Protein AF-A0AAD6K992-F1 (afdb_monomer_lite)

Structure (mmCIF, N/CA/C/O backbone):
data_AF-A0AAD6K992-F1
#
_entry.id   AF-A0AAD6K992-F1
#
loop_
_atom_site.group_PDB
_atom_site.id
_atom_site.type_symbol
_atom_site.label_atom_id
_atom_site.label_alt_id
_atom_site.label_comp_id
_atom_site.label_asym_id
_atom_site.label_entity_id
_atom_site.label_seq_id
_atom_site.pdbx_PDB_ins_code
_atom_site.Cartn_x
_atom_site.Cartn_y
_atom_site.Cartn_z
_atom_site.occupancy
_atom_site.B_iso_or_equiv
_atom_site.auth_seq_id
_atom_site.auth_comp_id
_atom_site.auth_asym_id
_atom_site.auth_atom_id
_atom_site.pdbx_PDB_model_num
ATOM 1 N N . MET A 1 1 ? 69.491 -9.959 -9.663 1.00 50.41 1 MET A N 1
ATOM 2 C CA . MET A 1 1 ? 68.604 -8.816 -9.347 1.00 50.41 1 MET A CA 1
ATOM 3 C C . MET A 1 1 ? 67.635 -8.615 -10.503 1.00 50.41 1 MET A C 1
ATOM 5 O O . MET A 1 1 ? 68.065 -8.802 -11.631 1.00 50.41 1 MET A O 1
ATOM 9 N N . MET A 1 2 ? 66.405 -8.192 -10.169 1.00 41.72 2 MET A N 1
ATOM 10 C CA . MET A 1 2 ? 65.235 -7.843 -11.011 1.00 41.72 2 MET A CA 1
ATOM 11 C C . MET A 1 2 ? 64.455 -9.055 -11.570 1.00 41.72 2 MET A C 1
ATOM 13 O O . MET A 1 2 ? 64.985 -9.775 -12.403 1.00 41.72 2 MET A O 1
ATOM 17 N N . MET A 1 3 ? 63.326 -9.492 -10.986 1.00 50.16 3 MET A N 1
ATOM 18 C CA . MET A 1 3 ? 61.973 -8.890 -10.840 1.00 50.16 3 MET A CA 1
ATOM 19 C C . MET A 1 3 ? 61.161 -8.872 -12.139 1.00 50.16 3 MET A C 1
ATOM 21 O O . MET A 1 3 ? 61.558 -8.231 -13.104 1.00 50.16 3 MET A O 1
ATOM 25 N N . GLY A 1 4 ? 59.987 -9.506 -12.102 1.00 42.75 4 GLY A N 1
ATOM 26 C CA . GLY A 1 4 ? 58.963 -9.393 -13.141 1.00 42.75 4 GLY A CA 1
ATOM 27 C C . GLY A 1 4 ? 58.059 -10.618 -13.204 1.00 42.75 4 GLY A C 1
ATOM 28 O O . GLY A 1 4 ? 58.056 -11.316 -14.205 1.00 42.75 4 GLY A O 1
ATOM 29 N N . GLY A 1 5 ? 57.365 -10.940 -12.107 1.00 49.34 5 GLY A N 1
ATOM 30 C CA . GLY A 1 5 ? 56.323 -11.964 -12.121 1.00 49.34 5 GLY A CA 1
ATOM 31 C C . GLY A 1 5 ? 55.104 -11.414 -12.847 1.00 49.34 5 GLY A C 1
ATOM 32 O O . GLY A 1 5 ? 54.463 -10.493 -12.341 1.00 49.34 5 GLY A O 1
ATOM 33 N N . ASP A 1 6 ? 54.824 -11.958 -14.027 1.00 46.03 6 ASP A N 1
ATOM 34 C CA . ASP A 1 6 ? 53.682 -11.574 -14.841 1.00 46.03 6 ASP A CA 1
ATOM 35 C C . ASP A 1 6 ? 52.377 -11.775 -14.068 1.00 46.03 6 ASP A C 1
ATOM 37 O O . ASP A 1 6 ? 51.971 -12.874 -13.680 1.00 46.03 6 ASP A O 1
ATOM 41 N N . THR A 1 7 ? 51.725 -10.644 -13.839 1.00 51.28 7 THR A N 1
ATOM 42 C CA . THR A 1 7 ? 50.360 -10.490 -13.365 1.00 51.28 7 THR A CA 1
ATOM 43 C C . THR A 1 7 ? 49.394 -11.205 -14.305 1.00 51.28 7 THR A C 1
ATOM 45 O O . THR A 1 7 ? 48.874 -10.615 -15.247 1.00 51.28 7 THR A O 1
ATOM 48 N N . ALA A 1 8 ? 49.111 -12.471 -14.024 1.00 46.59 8 ALA A N 1
ATOM 49 C CA . ALA A 1 8 ? 47.975 -13.187 -14.590 1.00 46.59 8 ALA A CA 1
ATOM 50 C C . ALA A 1 8 ? 47.007 -13.576 -13.465 1.00 46.59 8 ALA A C 1
ATOM 52 O O . ALA A 1 8 ? 46.683 -14.744 -13.263 1.00 46.59 8 ALA A O 1
ATOM 53 N N . MET A 1 9 ? 46.531 -12.576 -12.713 1.00 50.25 9 MET A N 1
ATOM 54 C CA . MET A 1 9 ? 45.246 -12.701 -12.026 1.00 50.25 9 MET A CA 1
ATOM 55 C C . MET A 1 9 ? 44.207 -12.849 -13.128 1.00 50.25 9 MET A C 1
ATOM 57 O O . MET A 1 9 ? 43.797 -11.861 -13.736 1.00 50.25 9 MET A O 1
ATOM 61 N N . ALA A 1 10 ? 43.864 -14.099 -13.440 1.00 54.16 10 ALA A N 1
ATOM 62 C CA . ALA A 1 10 ? 42.754 -14.438 -14.302 1.00 54.16 10 ALA A CA 1
ATOM 63 C C . ALA A 1 10 ? 41.562 -13.607 -13.835 1.00 54.16 10 ALA A C 1
ATOM 65 O O . ALA A 1 10 ? 41.021 -13.832 -12.752 1.00 54.16 10 ALA A O 1
ATOM 66 N N . ALA A 1 11 ? 41.217 -12.594 -14.627 1.00 58.94 11 ALA A N 1
ATOM 67 C CA . ALA A 1 11 ? 40.012 -11.822 -14.449 1.00 58.94 11 ALA A CA 1
ATOM 68 C C . ALA A 1 11 ? 38.863 -12.815 -14.613 1.00 58.94 11 ALA A C 1
ATOM 70 O O . ALA A 1 11 ? 38.434 -13.103 -15.732 1.00 58.94 11 ALA A O 1
ATOM 71 N N . ALA A 1 12 ? 38.440 -13.415 -13.498 1.00 63.72 12 ALA A N 1
ATOM 72 C CA . ALA A 1 12 ? 37.237 -14.209 -13.420 1.00 63.72 12 ALA A CA 1
ATOM 73 C C . ALA A 1 12 ? 36.145 -13.323 -14.006 1.00 63.72 12 ALA A C 1
ATOM 75 O O . ALA A 1 12 ? 35.847 -12.255 -13.468 1.00 63.72 12 ALA A O 1
ATOM 76 N N . ARG A 1 13 ? 35.659 -13.697 -15.190 1.00 64.62 13 ARG A N 1
ATOM 77 C CA . ARG A 1 13 ? 34.607 -12.973 -15.887 1.00 64.62 13 ARG A CA 1
ATOM 78 C C . ARG A 1 13 ? 33.409 -12.977 -14.948 1.00 64.62 13 ARG A C 1
ATOM 80 O O . ARG A 1 13 ? 32.782 -14.009 -14.749 1.00 64.62 13 ARG A O 1
ATOM 87 N N . ILE A 1 14 ? 33.171 -11.852 -14.282 1.00 71.81 14 ILE A N 1
ATOM 88 C CA . ILE A 1 14 ? 31.986 -11.677 -13.456 1.00 71.81 14 ILE A CA 1
ATOM 89 C C . ILE A 1 14 ? 30.831 -11.587 -14.448 1.00 71.81 14 ILE A C 1
ATOM 91 O O . ILE A 1 14 ? 30.632 -10.535 -15.058 1.00 71.81 14 ILE A O 1
ATOM 95 N N . ASP A 1 15 ? 30.100 -12.685 -14.627 1.00 70.19 15 ASP A N 1
ATOM 96 C CA . ASP A 1 15 ? 28.838 -12.703 -15.366 1.00 70.19 15 ASP A CA 1
ATOM 97 C C . ASP A 1 15 ? 27.805 -11.899 -14.571 1.00 70.19 15 ASP A C 1
ATOM 99 O O . ASP A 1 15 ? 27.039 -12.418 -13.754 1.00 70.19 15 ASP A O 1
ATOM 103 N N . ARG A 1 16 ? 27.826 -10.579 -14.765 1.00 72.94 16 ARG A N 1
ATOM 104 C CA . ARG A 1 16 ? 26.815 -9.679 -14.219 1.00 72.94 16 ARG A CA 1
ATOM 105 C C . ARG A 1 16 ? 25.514 -9.938 -14.969 1.00 72.94 16 ARG A C 1
ATOM 107 O O . ARG A 1 16 ? 25.375 -9.535 -16.120 1.00 72.94 16 ARG A O 1
ATOM 114 N N . LYS A 1 17 ? 24.557 -10.599 -14.318 1.00 73.31 17 LYS A N 1
ATOM 115 C CA . LYS A 1 17 ? 23.172 -10.624 -14.797 1.00 73.31 17 LYS A CA 1
ATOM 116 C C . LYS A 1 17 ? 22.556 -9.238 -14.570 1.00 73.31 17 LYS A C 1
ATOM 118 O O . LYS A 1 17 ? 22.726 -8.695 -13.477 1.00 73.31 17 LYS A O 1
ATOM 123 N N . PRO A 1 18 ? 21.881 -8.640 -15.563 1.00 66.69 18 PRO A N 1
ATOM 124 C CA . PRO A 1 18 ? 21.201 -7.369 -15.365 1.00 66.69 18 PRO A CA 1
ATOM 125 C C . PRO A 1 18 ? 20.019 -7.575 -14.404 1.00 66.69 18 PRO A C 1
ATOM 127 O O . PRO A 1 18 ? 19.142 -8.394 -14.667 1.00 66.69 18 PRO A O 1
ATOM 130 N N . SER A 1 19 ? 19.986 -6.843 -13.286 1.00 72.38 19 SER A N 1
ATOM 131 C CA . SER A 1 19 ? 18.930 -7.001 -12.269 1.00 72.38 19 SER A CA 1
ATOM 132 C C . SER A 1 19 ? 17.520 -6.704 -12.798 1.00 72.38 19 SER A C 1
ATOM 134 O O . SER A 1 19 ? 16.546 -7.251 -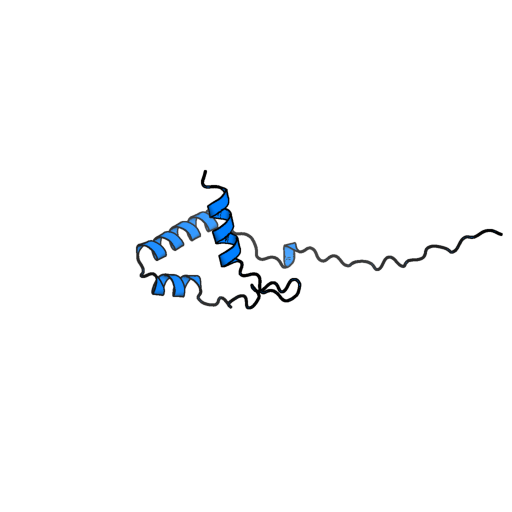12.294 1.00 72.38 19 SER A O 1
ATOM 136 N N . ILE A 1 20 ? 17.410 -5.918 -13.874 1.00 72.44 20 ILE A N 1
ATOM 137 C CA . ILE A 1 20 ? 16.137 -5.464 -14.453 1.00 72.44 20 ILE A CA 1
ATOM 138 C C . ILE A 1 20 ? 15.193 -6.594 -14.902 1.00 72.44 20 ILE A C 1
ATOM 140 O O . ILE A 1 20 ? 13.985 -6.390 -14.944 1.00 72.44 20 ILE A O 1
ATOM 144 N N . GLU A 1 21 ? 15.710 -7.778 -15.248 1.00 76.50 21 GLU A N 1
ATOM 145 C CA . GLU A 1 21 ? 14.872 -8.910 -15.684 1.00 76.50 21 GLU A CA 1
ATOM 146 C C . GLU A 1 21 ? 14.255 -9.687 -14.513 1.00 76.50 21 GLU A C 1
ATOM 148 O O . GLU A 1 21 ? 13.273 -10.405 -14.700 1.00 76.50 21 GLU A O 1
ATOM 153 N N . PHE A 1 22 ? 14.818 -9.543 -13.311 1.00 71.50 22 PHE A N 1
ATOM 154 C CA . PHE A 1 22 ? 14.418 -10.291 -12.115 1.00 71.50 22 PHE A CA 1
ATOM 155 C C . PHE A 1 22 ? 13.768 -9.412 -11.043 1.00 71.50 22 PHE A C 1
ATOM 157 O O . PHE A 1 22 ? 13.210 -9.935 -10.079 1.00 71.50 22 PHE A O 1
ATOM 164 N N . GLU A 1 23 ? 13.830 -8.090 -11.194 1.00 77.62 23 GLU A N 1
ATOM 165 C CA . GLU A 1 23 ? 13.179 -7.154 -10.287 1.00 77.62 23 GLU A CA 1
ATOM 166 C C . GLU A 1 23 ? 11.663 -7.091 -10.543 1.00 77.62 23 GLU A C 1
ATOM 168 O O . GLU A 1 23 ? 11.211 -7.106 -11.695 1.00 77.62 23 GLU A O 1
ATOM 173 N N . PRO A 1 24 ? 10.844 -6.989 -9.483 1.00 71.69 24 PRO A N 1
ATOM 174 C CA . PRO A 1 24 ? 9.429 -6.703 -9.646 1.00 71.69 24 PRO A CA 1
ATOM 175 C C . PRO A 1 24 ? 9.276 -5.348 -10.341 1.00 71.69 24 PRO A C 1
ATOM 177 O O . PRO A 1 24 ? 9.842 -4.344 -9.907 1.00 71.69 24 PRO A O 1
ATOM 180 N N . ARG A 1 25 ? 8.506 -5.311 -11.436 1.00 77.88 25 ARG A N 1
ATOM 181 C CA . ARG A 1 25 ? 8.240 -4.054 -12.142 1.00 77.88 25 ARG A CA 1
ATOM 182 C C . ARG A 1 25 ? 7.592 -3.059 -11.187 1.00 77.88 25 ARG A C 1
ATOM 184 O O . ARG A 1 25 ? 6.584 -3.362 -10.552 1.00 77.88 25 ARG A O 1
ATOM 191 N N . THR A 1 26 ? 8.153 -1.859 -11.135 1.00 82.69 26 THR A N 1
ATOM 192 C CA . THR A 1 26 ? 7.543 -0.725 -10.450 1.00 82.69 26 THR A CA 1
ATOM 193 C C . THR A 1 26 ? 6.199 -0.379 -11.087 1.00 82.69 26 THR A C 1
ATOM 195 O O . THR A 1 26 ? 6.025 -0.453 -12.305 1.00 82.69 26 THR A O 1
ATOM 198 N N . LEU A 1 27 ? 5.234 -0.014 -10.244 1.00 89.56 27 LEU A N 1
ATOM 199 C CA . LEU A 1 27 ? 3.917 0.443 -10.681 1.00 89.56 27 LEU A CA 1
ATOM 200 C C . LEU A 1 27 ? 4.036 1.755 -11.472 1.00 89.56 27 LEU A C 1
ATOM 202 O O . LEU A 1 27 ? 4.867 2.610 -11.155 1.00 89.56 27 LEU A O 1
ATOM 206 N N . THR A 1 28 ? 3.183 1.942 -12.480 1.00 93.69 28 THR A N 1
ATOM 207 C CA . THR A 1 28 ? 3.025 3.239 -13.157 1.00 93.69 28 THR A CA 1
ATOM 208 C C . THR A 1 28 ? 2.355 4.254 -12.226 1.00 93.69 28 THR A C 1
ATOM 210 O O . THR A 1 28 ? 1.724 3.886 -11.235 1.00 93.69 28 THR A O 1
ATOM 213 N N . MET A 1 29 ? 2.431 5.547 -12.558 1.00 94.06 29 MET A N 1
ATOM 214 C CA . MET A 1 29 ? 1.794 6.596 -11.749 1.00 94.06 29 MET A CA 1
ATOM 215 C C . MET A 1 29 ? 0.282 6.374 -11.581 1.00 94.06 29 MET A C 1
ATOM 217 O O . MET A 1 29 ? -0.250 6.527 -10.485 1.00 94.06 29 MET A O 1
ATOM 221 N N . ASP A 1 30 ? -0.415 5.957 -12.637 1.00 96.38 30 ASP A N 1
ATOM 222 C CA . ASP A 1 30 ? -1.856 5.683 -12.575 1.00 96.38 30 ASP A CA 1
ATOM 223 C C . ASP A 1 30 ? -2.173 4.490 -11.669 1.00 96.38 30 ASP A C 1
ATOM 225 O O . ASP A 1 30 ? -3.134 4.527 -10.904 1.00 96.38 30 ASP A O 1
ATOM 229 N N . GLN A 1 31 ? -1.330 3.454 -11.692 1.00 95.75 31 GLN A N 1
ATOM 230 C CA . GLN A 1 31 ? -1.469 2.303 -10.801 1.00 95.75 31 GLN A CA 1
ATOM 231 C C . GLN A 1 31 ? -1.214 2.682 -9.341 1.00 95.75 31 GLN A C 1
ATOM 233 O O . GLN A 1 31 ? -1.926 2.204 -8.461 1.00 95.75 31 GLN A O 1
ATOM 238 N N . ILE A 1 32 ? -0.243 3.564 -9.079 1.00 95.69 32 ILE A N 1
ATOM 239 C CA . ILE A 1 32 ? 0.021 4.091 -7.733 1.00 95.69 32 ILE A CA 1
ATOM 240 C C . ILE A 1 32 ? -1.190 4.878 -7.228 1.00 95.69 32 ILE A C 1
ATOM 242 O O . ILE A 1 32 ? -1.649 4.642 -6.111 1.00 95.69 32 ILE A O 1
ATOM 246 N N . GLN A 1 33 ? -1.733 5.783 -8.046 1.00 97.25 33 GLN A N 1
ATOM 247 C CA . GLN A 1 33 ? -2.917 6.565 -7.683 1.00 97.25 33 GLN A CA 1
ATOM 248 C C . GLN A 1 33 ? -4.121 5.659 -7.420 1.00 97.25 33 GLN A C 1
ATOM 250 O O . GLN A 1 33 ? -4.788 5.798 -6.398 1.00 97.25 33 GLN A O 1
ATOM 255 N N . PHE A 1 34 ? -4.358 4.676 -8.287 1.00 97.25 34 PHE A N 1
ATOM 256 C CA . PHE A 1 34 ? -5.434 3.712 -8.094 1.00 97.25 34 PHE A CA 1
ATOM 257 C C . PHE A 1 34 ? -5.265 2.902 -6.799 1.00 97.25 34 PHE A C 1
ATOM 259 O O . PHE A 1 34 ? -6.199 2.803 -6.003 1.00 97.25 34 PHE A O 1
ATOM 266 N N . ALA A 1 35 ? -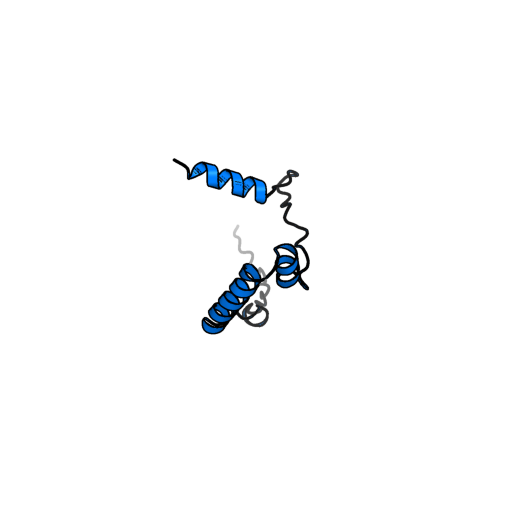4.068 2.361 -6.551 1.00 95.94 35 ALA A N 1
ATOM 267 C CA . ALA A 1 35 ? -3.769 1.604 -5.337 1.00 95.94 35 ALA A CA 1
ATOM 268 C C . ALA A 1 35 ? -3.950 2.459 -4.075 1.00 95.94 35 ALA A C 1
ATOM 270 O O . ALA A 1 35 ? -4.482 1.976 -3.074 1.00 95.94 35 ALA A O 1
ATOM 271 N N . ARG A 1 36 ? -3.571 3.742 -4.134 1.00 97.31 36 ARG A N 1
ATOM 272 C CA . ARG A 1 36 ? -3.774 4.706 -3.048 1.00 97.31 36 ARG A CA 1
ATOM 273 C C . ARG A 1 36 ? -5.254 4.878 -2.713 1.00 97.31 36 ARG A C 1
ATOM 275 O O . ARG A 1 36 ? -5.617 4.772 -1.544 1.00 97.31 36 ARG A O 1
ATOM 282 N N . GLU A 1 37 ? -6.100 5.134 -3.708 1.00 98.38 37 GLU A N 1
ATOM 283 C CA . GLU A 1 37 ? -7.537 5.327 -3.472 1.00 98.38 37 GLU A CA 1
ATOM 284 C C . GLU A 1 37 ? -8.201 4.050 -2.939 1.00 98.38 37 GLU A C 1
ATOM 286 O O . GLU A 1 37 ? -9.006 4.105 -2.007 1.00 98.38 37 GLU A O 1
ATOM 291 N N . ALA A 1 38 ? -7.801 2.883 -3.452 1.00 97.50 38 ALA A N 1
ATOM 292 C CA . ALA A 1 38 ? -8.267 1.599 -2.936 1.00 97.50 38 ALA A CA 1
ATOM 293 C C . ALA A 1 38 ? -7.846 1.376 -1.471 1.00 97.50 38 ALA A C 1
ATOM 295 O O . ALA A 1 38 ? -8.663 0.957 -0.647 1.00 97.50 38 ALA A O 1
ATOM 296 N N . ALA A 1 39 ? -6.600 1.705 -1.120 1.00 97.56 39 ALA A N 1
ATOM 297 C CA . ALA A 1 39 ? -6.111 1.594 0.250 1.00 97.56 39 ALA A CA 1
ATOM 298 C C . ALA A 1 39 ? -6.864 2.538 1.203 1.00 97.56 39 ALA A C 1
ATOM 300 O O . ALA A 1 39 ? -7.291 2.115 2.279 1.00 97.56 39 ALA A O 1
ATOM 301 N N . LEU A 1 40 ? -7.097 3.790 0.792 1.00 98.06 40 LEU A N 1
ATOM 302 C CA . LEU A 1 40 ? -7.887 4.750 1.568 1.00 98.06 40 LEU A CA 1
ATOM 303 C C . LEU A 1 40 ? -9.320 4.268 1.787 1.00 98.06 40 LEU A C 1
ATOM 305 O O . LEU A 1 40 ? -9.849 4.402 2.890 1.00 98.06 40 LEU A O 1
ATOM 309 N N . TYR A 1 41 ? -9.944 3.678 0.769 1.00 98.12 41 TYR A N 1
ATOM 310 C CA . TYR A 1 41 ? -11.281 3.112 0.904 1.00 98.12 41 TYR A CA 1
ATOM 311 C C . TYR A 1 41 ? -11.330 2.015 1.977 1.00 98.12 41 TYR A C 1
ATOM 313 O O . TYR A 1 41 ? -12.219 2.033 2.830 1.00 98.12 41 TYR A O 1
ATOM 321 N N . VAL A 1 42 ? -10.368 1.087 1.985 1.00 97.94 42 VAL A N 1
ATOM 322 C CA . VAL A 1 42 ? -10.296 0.026 3.005 1.00 97.94 42 VAL A CA 1
ATOM 323 C C . VAL A 1 42 ? -10.114 0.626 4.399 1.00 97.94 42 VAL A C 1
ATOM 325 O O . VAL A 1 42 ? -10.886 0.299 5.299 1.00 97.94 42 VAL A O 1
ATOM 328 N N . MET A 1 43 ? -9.163 1.549 4.561 1.00 96.19 43 MET A N 1
ATOM 329 C CA . MET A 1 43 ? -8.866 2.186 5.851 1.00 96.19 43 MET A CA 1
ATOM 330 C C . MET A 1 43 ? -10.051 2.975 6.421 1.00 96.19 43 MET A C 1
ATOM 332 O O . MET A 1 43 ? -10.245 2.995 7.632 1.00 96.19 43 MET A O 1
ATOM 336 N N . ASN A 1 44 ? -10.853 3.604 5.560 1.00 97.38 44 ASN A N 1
ATOM 337 C CA . ASN A 1 44 ? -11.989 4.422 5.987 1.00 97.38 44 ASN A CA 1
ATOM 338 C C . ASN A 1 44 ? -13.279 3.619 6.210 1.00 97.38 44 ASN A C 1
ATOM 340 O O . ASN A 1 44 ? -14.182 4.105 6.889 1.00 97.38 44 ASN A O 1
ATOM 344 N N . THR A 1 45 ? -13.411 2.427 5.616 1.00 97.75 45 THR A N 1
ATOM 345 C CA . THR A 1 45 ? -14.669 1.653 5.648 1.00 97.75 45 THR A CA 1
ATOM 346 C C . THR A 1 45 ? -14.604 0.378 6.477 1.00 97.75 45 THR A C 1
ATOM 348 O O . THR A 1 45 ? -15.652 -0.180 6.809 1.00 97.75 45 THR A O 1
ATOM 351 N N . ARG A 1 46 ? -13.407 -0.120 6.799 1.00 96.75 46 ARG A N 1
ATOM 352 C CA . ARG A 1 46 ? -13.211 -1.379 7.527 1.00 96.75 46 ARG A CA 1
ATOM 353 C C . ARG A 1 46 ? -12.671 -1.127 8.929 1.00 96.75 46 ARG A C 1
ATOM 355 O O . ARG A 1 46 ? -12.062 -0.101 9.204 1.00 96.75 46 ARG A O 1
ATOM 362 N N . SER A 1 47 ? -12.896 -2.090 9.823 1.00 97.81 47 SER A N 1
ATOM 363 C CA . SER A 1 47 ? -12.208 -2.110 11.112 1.00 97.81 47 SER A CA 1
ATOM 364 C C . SER A 1 47 ? -10.709 -2.331 10.905 1.00 97.81 47 SER A C 1
ATOM 366 O O . SER A 1 47 ? -10.285 -2.886 9.889 1.00 97.81 47 SER A O 1
ATOM 368 N N . MET A 1 48 ? -9.907 -1.938 11.895 1.00 95.44 48 MET A N 1
ATOM 369 C CA . MET A 1 48 ? -8.453 -2.104 11.852 1.00 95.44 48 MET A CA 1
ATOM 370 C C . MET A 1 48 ? -8.042 -3.564 11.607 1.00 95.44 48 MET A C 1
ATOM 372 O O . MET A 1 48 ? -7.211 -3.825 10.748 1.00 95.44 48 MET A O 1
ATOM 376 N N . GLU A 1 49 ? -8.664 -4.520 12.299 1.00 97.00 49 GLU A N 1
ATOM 377 C CA . GLU A 1 49 ? -8.388 -5.957 12.145 1.00 97.00 49 GLU A CA 1
ATOM 378 C C . GLU A 1 49 ? -8.665 -6.454 10.719 1.00 97.00 49 GLU A C 1
ATOM 380 O O . GLU A 1 49 ? -7.847 -7.157 10.127 1.00 97.00 49 GLU A O 1
ATOM 385 N N . ALA A 1 50 ? -9.797 -6.046 10.136 1.00 94.88 50 ALA A N 1
ATOM 386 C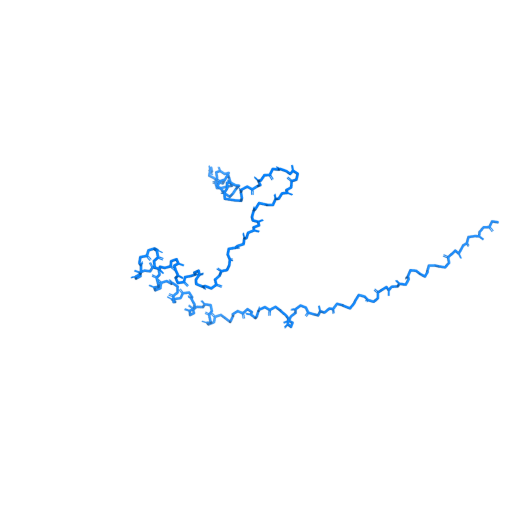 CA . ALA A 1 50 ? -10.155 -6.419 8.772 1.00 94.88 50 ALA A CA 1
ATOM 387 C C . ALA A 1 50 ? -9.222 -5.765 7.742 1.00 94.88 50 ALA A C 1
ATOM 389 O O . ALA A 1 50 ? -8.822 -6.414 6.778 1.00 94.88 50 ALA A O 1
ATOM 390 N N . ALA A 1 51 ? -8.844 -4.501 7.951 1.00 97.44 51 ALA A N 1
ATOM 391 C CA . ALA A 1 51 ? -7.878 -3.815 7.099 1.00 97.44 51 ALA A CA 1
ATOM 392 C C . ALA A 1 51 ? -6.500 -4.494 7.150 1.00 97.44 51 ALA A C 1
ATOM 394 O O . ALA A 1 51 ? -5.908 -4.749 6.104 1.00 97.44 51 ALA A O 1
ATOM 395 N N . LEU A 1 52 ? -6.020 -4.852 8.346 1.00 96.44 52 LEU A N 1
ATOM 396 C CA . LEU A 1 52 ? -4.772 -5.598 8.522 1.00 96.44 52 LEU A CA 1
ATOM 397 C C . LEU A 1 52 ? -4.808 -6.922 7.762 1.00 96.44 52 LEU A C 1
ATOM 399 O O . LEU A 1 52 ? -3.869 -7.212 7.023 1.00 96.44 52 LEU A O 1
ATOM 403 N N . SER A 1 53 ? -5.900 -7.684 7.879 1.00 96.38 53 SER A N 1
ATOM 404 C CA . SER A 1 53 ? -6.063 -8.931 7.126 1.00 96.38 53 SER A CA 1
ATOM 405 C C . SER A 1 53 ? -5.930 -8.706 5.620 1.00 96.38 53 SER A C 1
ATOM 407 O O . SER A 1 53 ? -5.224 -9.466 4.974 1.00 96.38 53 SER A O 1
ATOM 409 N N . VAL A 1 54 ? -6.550 -7.658 5.066 1.00 96.56 54 VAL A N 1
ATOM 410 C CA . VAL A 1 54 ? -6.465 -7.338 3.629 1.00 96.56 54 VAL A CA 1
ATOM 411 C C . VAL A 1 54 ? -5.038 -6.975 3.209 1.00 96.56 54 VAL A C 1
ATOM 413 O O . VAL A 1 54 ? -4.560 -7.455 2.186 1.00 96.56 54 VAL A O 1
ATOM 416 N N . PHE A 1 55 ? -4.338 -6.134 3.975 1.00 95.69 55 PHE A N 1
ATOM 417 C CA . PHE A 1 55 ? -2.999 -5.663 3.591 1.00 95.69 55 PHE A CA 1
ATOM 418 C C . PHE A 1 55 ? -1.884 -6.686 3.819 1.00 95.69 55 PHE A C 1
ATOM 420 O O . PHE A 1 55 ? -0.794 -6.524 3.273 1.00 95.69 55 PHE A O 1
ATOM 427 N N . THR A 1 56 ? -2.135 -7.712 4.631 1.00 95.12 56 THR A N 1
ATOM 428 C CA . THR A 1 56 ? -1.136 -8.733 4.986 1.00 95.12 56 THR A CA 1
ATOM 429 C C . THR A 1 56 ? -1.432 -10.111 4.406 1.00 95.12 56 THR A C 1
ATOM 431 O O . THR A 1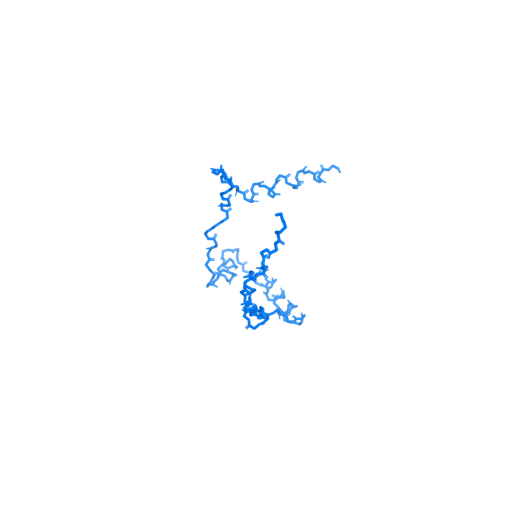 56 ? -0.631 -11.029 4.583 1.00 95.12 56 THR A O 1
ATOM 434 N N . GLU A 1 57 ? -2.542 -10.266 3.683 1.00 94.94 57 GLU A N 1
ATOM 435 C CA . GLU A 1 57 ? -2.909 -11.526 3.046 1.00 94.94 57 GLU A CA 1
ATOM 436 C C . GLU A 1 57 ? -1.805 -11.995 2.084 1.00 94.94 57 GLU A C 1
ATOM 438 O O . GLU A 1 57 ? -1.411 -11.286 1.160 1.00 94.94 57 GLU A O 1
ATOM 443 N N . GLY A 1 58 ? -1.282 -13.201 2.320 1.00 92.50 58 GLY A N 1
ATOM 444 C CA . GLY A 1 58 ? -0.234 -13.801 1.490 1.00 92.50 58 GLY A CA 1
ATOM 445 C C . GLY A 1 58 ? 1.178 -13.243 1.706 1.00 92.50 58 GLY A C 1
ATOM 446 O O . GLY A 1 58 ? 2.095 -13.676 1.010 1.00 92.50 58 GLY A O 1
ATOM 447 N N . LEU A 1 59 ? 1.379 -12.322 2.656 1.00 89.75 59 LEU A N 1
ATOM 448 C CA . LEU A 1 59 ? 2.711 -11.854 3.039 1.00 89.75 59 LEU A CA 1
ATOM 449 C C . LEU A 1 59 ? 3.308 -12.748 4.129 1.00 89.75 59 LEU A C 1
ATOM 451 O O . LEU A 1 59 ? 2.649 -13.091 5.110 1.00 89.75 59 LEU A O 1
ATOM 455 N N . GLU A 1 60 ? 4.590 -13.077 3.990 1.00 87.31 60 GLU A N 1
ATOM 456 C CA . GLU A 1 60 ? 5.354 -13.722 5.055 1.00 87.31 60 GLU A CA 1
ATOM 457 C C . GLU A 1 60 ? 6.031 -12.656 5.929 1.00 87.31 60 GLU A C 1
ATOM 459 O O . GLU A 1 60 ? 6.671 -11.738 5.403 1.00 87.31 60 GLU A O 1
ATOM 464 N N . PRO A 1 61 ? 5.929 -12.750 7.267 1.00 82.81 61 PRO A N 1
ATOM 465 C CA . PRO A 1 61 ? 6.681 -11.880 8.156 1.00 82.81 61 PRO A CA 1
ATOM 466 C C . PRO A 1 61 ? 8.180 -12.002 7.884 1.00 82.81 61 PRO A C 1
ATOM 468 O O . PRO A 1 61 ? 8.726 -13.103 7.820 1.00 82.81 61 PRO A O 1
ATOM 471 N N . VAL A 1 62 ? 8.878 -10.871 7.792 1.00 81.75 62 VAL A N 1
ATOM 472 C CA . VAL A 1 62 ? 10.339 -10.880 7.691 1.00 81.75 62 VAL A CA 1
ATOM 473 C C . VAL A 1 62 ? 10.916 -11.272 9.052 1.00 81.75 62 VAL A C 1
ATOM 475 O O . VAL A 1 62 ? 1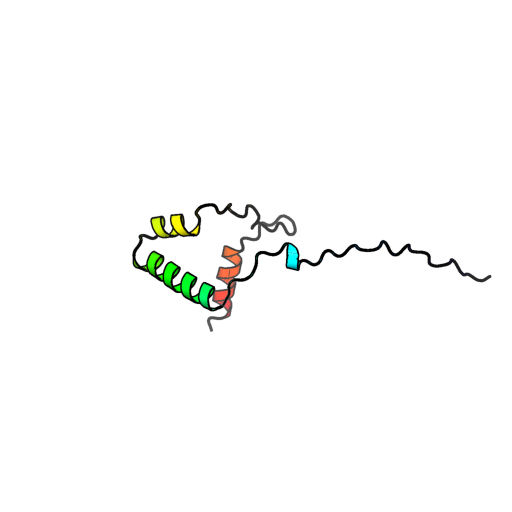1.109 -10.437 9.938 1.00 81.75 62 VAL A O 1
ATOM 478 N N . VAL A 1 63 ? 11.196 -12.563 9.235 1.00 69.31 63 VAL A N 1
ATOM 479 C CA . VAL A 1 63 ? 11.877 -13.097 10.422 1.00 69.31 63 VAL A CA 1
ATOM 480 C C . VAL A 1 63 ? 13.358 -12.709 10.346 1.00 69.31 63 VAL A C 1
ATOM 482 O O . VAL A 1 63 ? 14.202 -13.484 9.908 1.00 69.31 63 VAL A O 1
ATOM 485 N N . GLY A 1 64 ? 13.685 -11.465 10.704 1.00 58.94 64 GLY A N 1
ATOM 486 C CA . GLY A 1 64 ? 15.064 -10.981 10.573 1.00 58.94 64 GLY A CA 1
ATOM 487 C C . GLY A 1 64 ? 15.361 -9.559 11.038 1.00 58.94 64 GLY A C 1
ATOM 488 O O . GLY A 1 64 ? 16.508 -9.132 10.943 1.00 58.94 64 GLY A O 1
ATOM 489 N N . THR A 1 65 ? 14.396 -8.815 11.582 1.00 50.94 65 THR A N 1
ATOM 490 C CA . THR A 1 65 ? 14.642 -7.442 12.059 1.00 50.94 65 THR A CA 1
ATOM 491 C C . THR A 1 65 ? 15.513 -7.371 13.312 1.00 50.94 65 THR A C 1
ATOM 493 O O . THR A 1 65 ? 15.899 -6.287 13.716 1.00 50.94 65 THR A O 1
ATOM 496 N N . VAL A 1 66 ? 15.947 -8.489 13.890 1.00 53.00 66 VAL A N 1
ATOM 497 C CA . VAL A 1 66 ? 17.087 -8.453 14.807 1.00 53.00 66 VAL A CA 1
ATOM 498 C C . VAL A 1 66 ? 18.367 -8.522 13.981 1.00 53.00 66 VAL A C 1
ATOM 500 O O . VAL A 1 66 ? 18.950 -9.593 13.797 1.00 53.00 66 VAL A O 1
ATOM 503 N N . ALA A 1 67 ? 18.827 -7.375 13.483 1.00 48.97 67 ALA A N 1
ATOM 504 C CA . ALA A 1 67 ? 20.178 -7.283 12.951 1.00 48.97 67 ALA A CA 1
ATOM 505 C C . ALA A 1 67 ? 21.148 -7.548 14.108 1.00 48.97 67 ALA A C 1
ATOM 507 O O . ALA A 1 67 ? 21.409 -6.674 14.930 1.00 48.97 67 ALA A O 1
ATOM 508 N N . ARG A 1 68 ? 21.669 -8.774 14.220 1.00 49.97 68 ARG A N 1
ATOM 509 C CA . ARG A 1 68 ? 22.721 -9.077 15.193 1.00 49.97 68 ARG A CA 1
ATOM 510 C C . ARG A 1 68 ? 24.019 -8.433 14.724 1.00 49.97 68 ARG A C 1
ATOM 512 O O . ARG A 1 68 ? 24.840 -9.077 14.077 1.00 49.97 68 ARG A O 1
ATOM 519 N N . ARG A 1 69 ? 24.239 -7.174 15.090 1.00 45.47 69 ARG A N 1
ATOM 520 C CA . ARG A 1 69 ? 25.588 -6.607 15.126 1.00 45.47 69 ARG A CA 1
ATOM 521 C C . ARG A 1 69 ? 26.117 -6.818 16.543 1.00 45.47 69 ARG A C 1
ATOM 523 O O . ARG A 1 69 ? 25.602 -6.249 17.495 1.00 45.47 69 ARG A O 1
ATOM 530 N N . ASN A 1 70 ? 27.106 -7.699 16.686 1.00 49.62 70 ASN A N 1
ATOM 531 C CA . ASN A 1 70 ? 27.787 -7.992 17.955 1.00 49.62 70 ASN A CA 1
ATOM 532 C C . ASN A 1 70 ? 26.885 -8.455 19.122 1.00 49.62 70 ASN A C 1
ATOM 534 O O . ASN A 1 70 ? 27.113 -8.087 20.268 1.00 49.62 70 ASN A O 1
ATOM 538 N N . GLY A 1 71 ? 25.876 -9.293 18.858 1.00 52.34 71 GLY A N 1
ATOM 539 C CA . GLY A 1 71 ? 25.136 -9.991 19.921 1.00 52.34 71 GLY A CA 1
ATOM 540 C C . GLY A 1 71 ? 24.105 -9.161 20.696 1.00 52.34 71 GLY A C 1
ATOM 541 O O . GLY A 1 71 ? 23.410 -9.735 21.528 1.00 52.34 71 GLY A O 1
ATOM 542 N N . SER A 1 72 ? 23.942 -7.872 20.390 1.00 55.47 72 SER A N 1
ATOM 543 C CA . SER A 1 72 ? 22.793 -7.084 20.845 1.00 55.47 72 SER A CA 1
ATOM 544 C C . SER A 1 72 ? 21.696 -7.109 19.784 1.00 55.47 72 SER A C 1
ATOM 546 O O . SER A 1 72 ? 21.971 -6.967 18.589 1.00 55.47 72 SER A O 1
ATOM 548 N N . ALA A 1 73 ? 20.458 -7.342 20.212 1.00 56.81 73 ALA A N 1
ATOM 549 C CA . ALA A 1 73 ? 19.301 -7.259 19.346 1.00 56.81 73 ALA A CA 1
ATOM 550 C C . ALA A 1 73 ? 18.957 -5.785 19.112 1.00 56.81 73 ALA A C 1
ATOM 552 O O . ALA A 1 73 ? 18.506 -5.118 20.034 1.00 56.81 73 ALA A O 1
ATOM 553 N N . VAL A 1 74 ? 19.176 -5.271 17.900 1.00 57.81 74 VAL A N 1
ATOM 554 C CA . VAL A 1 74 ? 18.740 -3.910 17.565 1.00 57.81 74 VAL A CA 1
ATOM 555 C C . VAL A 1 74 ? 17.243 -3.966 17.282 1.00 57.81 74 VAL A C 1
ATOM 557 O O . VAL A 1 74 ? 16.821 -4.543 16.279 1.00 57.81 74 VAL A O 1
ATOM 560 N N . ASN A 1 75 ? 16.435 -3.427 18.190 1.00 66.50 75 ASN A N 1
ATOM 561 C CA . ASN A 1 75 ? 15.015 -3.237 17.955 1.00 66.50 75 ASN A CA 1
ATOM 562 C C . ASN A 1 75 ? 14.828 -1.961 17.123 1.00 66.50 75 ASN A C 1
ATOM 564 O O . ASN A 1 75 ? 14.902 -0.852 17.644 1.00 66.50 75 ASN A O 1
ATOM 568 N N . TRP A 1 76 ? 14.592 -2.105 15.818 1.00 63.34 76 TRP A N 1
ATOM 569 C CA . TRP A 1 76 ? 14.384 -0.955 14.929 1.00 63.34 76 TRP A CA 1
ATOM 570 C C . TRP A 1 76 ? 13.182 -0.095 15.324 1.00 63.34 76 TRP A C 1
ATOM 572 O O . TRP A 1 76 ? 13.193 1.098 15.046 1.00 63.34 76 TRP A O 1
ATOM 582 N N . MET A 1 77 ? 12.167 -0.663 15.987 1.00 60.38 77 MET A N 1
ATOM 583 C CA . MET A 1 77 ? 11.045 0.130 16.50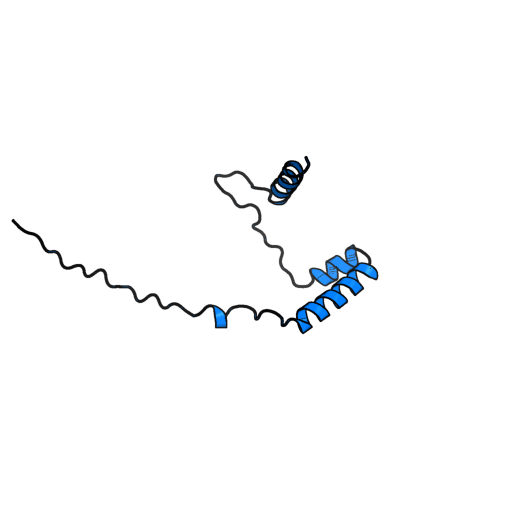1 1.00 60.38 77 MET A CA 1
ATOM 584 C C . MET A 1 77 ? 11.476 1.044 17.650 1.00 60.38 77 MET A C 1
ATOM 586 O O . MET A 1 77 ? 11.007 2.170 17.704 1.00 60.38 77 MET A O 1
ATOM 590 N N . GLU A 1 78 ? 12.395 0.596 18.509 1.00 64.69 78 GLU A N 1
ATOM 591 C CA . GLU A 1 78 ? 12.945 1.390 19.619 1.00 64.69 78 GLU A CA 1
ATOM 592 C C . GLU A 1 78 ? 13.852 2.518 19.102 1.00 64.69 78 GLU A C 1
ATOM 594 O O . GLU A 1 78 ? 13.692 3.672 19.493 1.00 64.69 78 GLU A O 1
ATOM 599 N N . MET A 1 79 ? 14.715 2.212 18.127 1.00 61.16 79 MET A N 1
ATOM 600 C CA . MET A 1 79 ? 15.604 3.197 17.497 1.00 61.16 79 MET A CA 1
ATOM 601 C C . MET A 1 79 ? 14.832 4.311 16.769 1.00 61.16 79 MET A C 1
ATOM 603 O O . MET A 1 79 ? 15.192 5.480 16.870 1.00 61.16 79 MET A O 1
ATOM 607 N N . MET A 1 80 ? 13.747 3.970 16.064 1.00 62.84 80 MET A N 1
ATOM 608 C CA . MET A 1 80 ? 12.927 4.962 15.352 1.00 62.84 80 MET A CA 1
ATOM 609 C C . MET A 1 80 ? 12.159 5.877 16.318 1.00 62.84 80 MET A C 1
ATOM 611 O O . MET A 1 80 ? 11.982 7.057 16.027 1.00 62.84 80 MET A O 1
ATOM 615 N N . SER A 1 81 ? 11.759 5.372 17.491 1.00 63.75 81 SER A N 1
ATOM 616 C CA . SER A 1 81 ? 11.139 6.201 18.535 1.00 63.75 81 SER A CA 1
ATOM 617 C C . SER A 1 81 ? 12.112 7.166 19.228 1.00 63.75 81 SER A C 1
ATOM 619 O O . SER A 1 81 ? 11.683 8.207 19.722 1.00 63.75 81 SER A O 1
ATOM 621 N N . GLU A 1 82 ? 13.414 6.872 19.250 1.00 57.44 82 GLU A N 1
ATOM 622 C CA . GLU A 1 82 ? 14.434 7.776 19.804 1.00 57.44 82 GLU A CA 1
ATOM 623 C C . GLU A 1 82 ? 14.775 8.941 18.849 1.00 57.44 82 GLU A C 1
ATOM 625 O O . GLU A 1 82 ? 15.100 10.039 19.308 1.00 57.44 82 GLU A O 1
ATOM 630 N N . GLU A 1 83 ? 14.655 8.756 17.527 1.00 56.09 83 GLU A N 1
ATOM 631 C CA . GLU A 1 83 ? 14.927 9.813 16.534 1.00 56.09 83 GLU A CA 1
ATOM 632 C C . GLU A 1 83 ? 13.864 10.926 16.530 1.00 56.09 83 GLU A C 1
ATOM 634 O O . GLU A 1 83 ? 14.209 12.108 16.416 1.00 56.09 83 GLU A O 1
ATOM 639 N N . GLU A 1 84 ? 12.584 10.593 16.737 1.00 53.28 84 GLU A N 1
ATOM 640 C CA . GLU A 1 84 ? 11.509 11.594 16.873 1.00 53.28 84 GLU A CA 1
ATOM 641 C C . GLU A 1 84 ? 11.719 12.512 18.089 1.00 53.28 84 GLU A C 1
ATOM 643 O O . GLU A 1 84 ? 11.321 13.680 18.077 1.00 53.28 84 GLU A O 1
ATOM 648 N N . GLN A 1 85 ? 12.415 12.025 19.120 1.00 52.88 85 GLN A N 1
ATOM 649 C CA . GLN A 1 85 ? 12.742 12.803 20.313 1.00 52.88 85 GLN A CA 1
ATOM 650 C C . GLN A 1 85 ? 13.869 13.829 20.070 1.00 52.88 85 GLN A C 1
ATOM 652 O O . GLN A 1 85 ? 13.987 14.795 20.826 1.00 52.88 85 GLN A O 1
ATOM 657 N N . TYR A 1 86 ? 14.680 13.666 19.016 1.00 51.22 86 TYR A N 1
ATOM 658 C CA . TYR A 1 86 ? 15.814 14.550 18.713 1.00 51.22 86 TYR A CA 1
ATOM 659 C C . TYR A 1 86 ? 15.425 15.793 17.894 1.00 51.22 86 TYR A C 1
ATOM 661 O O . TYR A 1 86 ? 16.043 16.847 18.045 1.00 51.22 86 TYR A O 1
ATOM 669 N N . PHE A 1 87 ? 14.383 15.706 17.060 1.00 54.66 87 PHE A N 1
ATOM 670 C CA . PHE A 1 87 ? 13.899 16.833 16.244 1.00 54.66 87 PHE A CA 1
ATOM 671 C C . PHE A 1 87 ? 12.813 17.686 16.922 1.00 54.66 87 PHE A C 1
ATOM 673 O O . PHE A 1 87 ? 12.393 18.700 16.368 1.00 54.66 87 PHE A O 1
ATOM 680 N N . GLY A 1 88 ? 12.391 17.321 18.135 1.00 54.81 88 GLY A N 1
ATOM 681 C CA . GLY A 1 88 ? 11.504 18.125 18.974 1.00 54.81 88 GLY A CA 1
ATOM 682 C C . GLY A 1 88 ? 12.257 19.147 19.833 1.00 54.81 88 GLY A C 1
ATOM 683 O O . GLY A 1 88 ? 12.373 18.955 21.045 1.00 54.81 88 GLY A O 1
ATOM 684 N N . LYS A 1 89 ? 12.744 20.238 19.230 1.00 48.41 89 LYS A N 1
ATOM 685 C CA . LYS A 1 89 ? 13.044 21.504 19.926 1.00 48.41 89 LYS A CA 1
ATOM 686 C C . LYS A 1 89 ? 12.572 22.699 19.116 1.00 48.41 89 LYS A C 1
ATOM 688 O O . LYS A 1 89 ? 12.876 22.735 17.906 1.00 48.41 89 LYS A O 1
#

Foldseek 3Di:
DDDDDDPPPPPPPPPDDDCVVVDDDDDDPVRVVVVVVVLVCCVVPDDPVVSCCVVCPPPDPPPDQQPPDPNDRDDVVVVVVVVVVVPPD

Radius of gyration: 24.72 Å; chains: 1; bounding box: 83×36×37 Å

Sequence (89 aa):
MMMGGDTAMAAARIDRKPSIEFEPRTLTMDQIQFAREAALYVMNTRSMEAALSVFTEGLEPVVGTVARRNGSAVNWMEMMSEEEQYFGK

Organism: NCBI:txid889485

Secondary structure (DSSP, 8-state):
------------------GGGTSPPPPPHHHHHHHHHHHHHHHHHS-HHHHHHHHHTTPPP-TT--EEETTEEE-HHHHHHHHHTTS--

pLDDT: mean 73.8, std 19.33, range [41.72, 98.38]